Protein AF-A0A8T5L3N8-F1 (afdb_monomer)

Secondary structure (DSSP, 8-state):
--SSBHHHHHHHHHHTT-TT--S----B-SSS---HHHHHHHHHHHH---SEEEESS-HHHHHHHHHTT-EEEEE-SS---HHHHHH-SEEE-SHHHHHHHH-

Structure (mmCIF, N/CA/C/O backbone):
data_AF-A0A8T5L3N8-F1
#
_entry.id   AF-A0A8T5L3N8-F1
#
loop_
_atom_site.group_PDB
_atom_site.id
_atom_site.type_symbol
_atom_site.label_atom_id
_atom_site.label_alt_id
_atom_site.label_comp_id
_atom_site.label_asym_id
_atom_site.label_entity_id
_atom_site.label_seq_id
_atom_site.pdbx_PDB_ins_code
_atom_site.Cartn_x
_atom_site.Cartn_y
_atom_site.Cartn_z
_atom_site.occupancy
_atom_site.B_iso_or_equiv
_atom_site.auth_seq_id
_atom_site.auth_comp_id
_atom_site.auth_asym_id
_atom_site.auth_atom_id
_atom_site.pdbx_PDB_model_num
ATOM 1 N N . ILE A 1 1 ? 0.583 -1.919 -6.687 1.00 88.44 1 ILE A N 1
ATOM 2 C CA . ILE A 1 1 ? 1.414 -0.695 -6.861 1.00 88.44 1 ILE A CA 1
ATOM 3 C C . ILE A 1 1 ? 2.776 -0.922 -6.210 1.00 88.44 1 ILE A C 1
ATOM 5 O O . ILE A 1 1 ? 2.819 -1.276 -5.035 1.00 88.44 1 ILE A O 1
ATOM 9 N N . THR A 1 2 ? 3.890 -0.711 -6.911 1.00 88.75 2 THR A N 1
ATOM 10 C CA . THR A 1 2 ? 5.247 -0.955 -6.380 1.00 88.75 2 THR A CA 1
ATOM 11 C C . THR A 1 2 ? 6.281 0.023 -6.936 1.00 88.75 2 THR A C 1
ATOM 13 O O . THR A 1 2 ? 6.132 0.517 -8.046 1.00 88.75 2 THR A O 1
ATOM 16 N N . THR A 1 3 ? 7.315 0.307 -6.146 1.00 88.75 3 THR A N 1
ATOM 17 C CA . THR A 1 3 ? 8.492 1.094 -6.545 1.00 88.75 3 THR A CA 1
ATOM 18 C C . THR A 1 3 ? 9.503 0.268 -7.344 1.00 88.75 3 THR A C 1
ATOM 20 O O . THR A 1 3 ? 10.386 0.830 -7.987 1.00 88.75 3 THR A O 1
ATOM 23 N N . ASN A 1 4 ? 9.368 -1.059 -7.352 1.00 88.88 4 ASN A N 1
ATOM 24 C CA . ASN A 1 4 ? 10.178 -1.930 -8.198 1.00 88.88 4 ASN A CA 1
ATOM 25 C C . ASN A 1 4 ? 9.900 -1.684 -9.683 1.00 88.88 4 ASN A C 1
ATOM 27 O O . ASN A 1 4 ? 8.824 -1.207 -10.060 1.00 88.88 4 ASN A O 1
ATOM 31 N N . THR A 1 5 ? 10.861 -2.057 -10.526 1.00 90.31 5 THR A N 1
ATOM 32 C CA . THR A 1 5 ? 10.691 -1.963 -11.974 1.00 90.31 5 THR A CA 1
ATOM 33 C C . THR A 1 5 ? 9.673 -2.981 -12.469 1.00 90.31 5 THR A C 1
ATOM 35 O O . THR A 1 5 ? 9.505 -4.064 -11.900 1.00 90.31 5 THR A O 1
ATOM 38 N N . LYS A 1 6 ? 8.998 -2.645 -13.571 1.00 90.19 6 LYS A N 1
ATOM 39 C CA . LYS A 1 6 ? 8.043 -3.555 -14.213 1.00 90.19 6 LYS A CA 1
ATOM 40 C C . LYS A 1 6 ? 8.688 -4.893 -14.600 1.00 90.19 6 LYS A C 1
ATOM 42 O O . LYS A 1 6 ? 8.086 -5.940 -14.383 1.00 90.19 6 LYS A O 1
ATOM 47 N N . GLU A 1 7 ? 9.915 -4.859 -1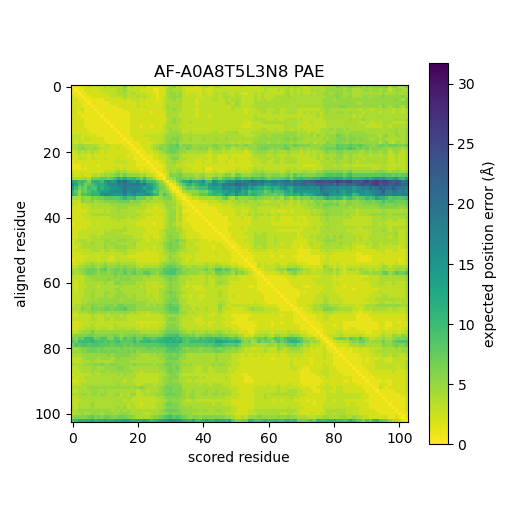5.117 1.00 91.19 7 GLU A N 1
ATOM 48 C CA . GLU A 1 7 ? 10.682 -6.057 -15.477 1.00 91.19 7 GLU A CA 1
ATOM 49 C C . GLU A 1 7 ? 10.932 -6.963 -14.266 1.00 91.19 7 GLU A C 1
ATOM 51 O O . GLU A 1 7 ? 10.623 -8.152 -14.317 1.00 91.19 7 GLU A O 1
ATOM 56 N N . HIS A 1 8 ? 11.400 -6.393 -13.152 1.00 92.62 8 HIS A N 1
ATOM 57 C CA . HIS A 1 8 ? 11.669 -7.159 -11.937 1.00 92.62 8 HIS A CA 1
ATOM 58 C C . HIS A 1 8 ? 10.403 -7.837 -11.395 1.00 92.62 8 HIS A C 1
ATOM 60 O O . HIS A 1 8 ? 10.424 -9.006 -11.016 1.00 92.62 8 HIS A O 1
ATOM 66 N N . ILE A 1 9 ? 9.272 -7.127 -11.411 1.00 93.00 9 ILE A N 1
ATOM 67 C CA . ILE A 1 9 ? 7.992 -7.691 -10.974 1.00 93.00 9 ILE A CA 1
ATOM 68 C C . ILE A 1 9 ? 7.537 -8.820 -11.897 1.00 93.00 9 ILE A C 1
ATOM 70 O O . ILE A 1 9 ? 7.080 -9.848 -11.406 1.00 93.00 9 ILE A O 1
ATOM 74 N N . HIS A 1 10 ? 7.692 -8.678 -13.214 1.00 92.31 10 HIS A N 1
ATOM 75 C CA . HIS A 1 10 ? 7.354 -9.758 -14.139 1.00 92.31 10 HIS A CA 1
ATOM 76 C C . HIS A 1 10 ? 8.185 -11.021 -13.895 1.00 92.31 10 HIS A C 1
ATOM 78 O O . HIS A 1 10 ? 7.607 -12.104 -13.871 1.00 92.31 10 HIS A O 1
ATOM 84 N N . GLN A 1 11 ? 9.488 -10.885 -13.633 1.00 94.56 11 GLN A N 1
ATOM 85 C CA . GLN A 1 11 ? 10.359 -12.019 -13.303 1.00 94.56 11 GLN A CA 1
ATOM 86 C C . GLN A 1 11 ? 9.902 -12.745 -12.027 1.00 94.56 11 GLN A C 1
ATOM 88 O O . GLN A 1 11 ? 9.838 -1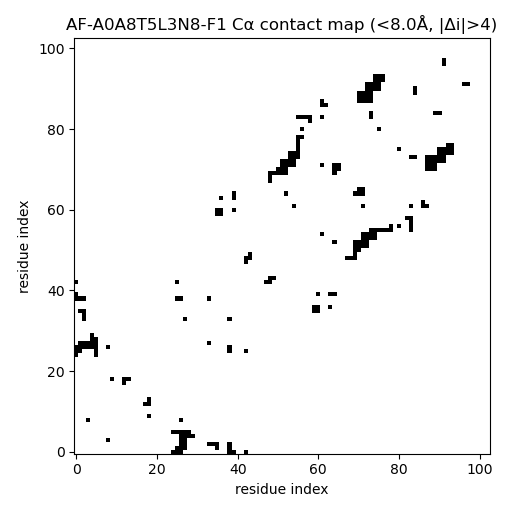3.973 -12.016 1.00 94.56 11 GLN A O 1
ATOM 93 N N . ILE A 1 12 ? 9.531 -12.004 -10.972 1.00 95.00 12 ILE A N 1
ATOM 94 C CA . ILE A 1 12 ? 9.006 -12.591 -9.725 1.00 95.00 12 ILE A CA 1
ATOM 95 C C . ILE A 1 12 ? 7.722 -13.382 -9.998 1.00 95.00 12 ILE A C 1
ATOM 97 O O . ILE A 1 12 ? 7.588 -14.521 -9.554 1.00 95.00 12 ILE A O 1
ATOM 101 N N . LEU A 1 13 ? 6.775 -12.789 -10.730 1.00 95.56 13 LEU A N 1
ATOM 102 C CA . LEU A 1 13 ? 5.484 -13.425 -11.001 1.00 95.56 13 LEU A CA 1
ATOM 103 C C . LEU A 1 13 ? 5.619 -14.658 -11.892 1.00 95.56 13 LEU A C 1
ATOM 105 O O . LEU A 1 13 ? 4.894 -15.629 -11.699 1.00 95.56 13 LEU A O 1
ATOM 109 N N . GLU A 1 14 ? 6.540 -14.633 -12.851 1.00 95.25 14 GLU A N 1
ATOM 110 C CA . GLU A 1 14 ? 6.838 -15.787 -13.694 1.00 95.25 14 GLU A CA 1
ATOM 111 C C . GLU A 1 14 ? 7.458 -16.927 -12.881 1.00 95.25 14 GLU A C 1
ATOM 113 O O . GLU A 1 14 ? 6.961 -18.051 -12.936 1.00 95.25 14 GLU A O 1
ATOM 118 N N . ALA A 1 15 ? 8.464 -16.633 -12.052 1.00 97.00 15 ALA A N 1
ATOM 119 C CA . ALA A 1 15 ? 9.109 -17.629 -11.196 1.00 97.00 15 ALA A CA 1
ATOM 120 C C . ALA A 1 15 ? 8.144 -18.259 -10.175 1.00 97.00 15 ALA A C 1
ATOM 122 O O . ALA A 1 15 ? 8.264 -19.440 -9.859 1.00 97.00 15 ALA A O 1
ATOM 123 N N . ALA A 1 16 ? 7.170 -17.489 -9.681 1.00 96.50 16 ALA A N 1
ATOM 124 C CA . ALA A 1 16 ? 6.151 -17.961 -8.745 1.00 96.50 16 ALA A CA 1
ATOM 125 C C . ALA A 1 16 ? 4.958 -18.670 -9.420 1.00 96.50 16 ALA A C 1
ATOM 127 O O . ALA A 1 16 ? 4.039 -19.097 -8.726 1.00 96.50 16 ALA A O 1
ATOM 128 N N . ASN A 1 17 ? 4.940 -18.786 -10.754 1.00 96.38 17 ASN A N 1
ATOM 129 C CA . ASN A 1 17 ? 3.792 -19.271 -11.530 1.00 96.38 17 ASN A CA 1
ATOM 130 C C . ASN A 1 17 ? 2.489 -18.484 -11.252 1.00 96.38 17 ASN A C 1
ATOM 132 O O . ASN A 1 17 ? 1.387 -19.027 -11.260 1.00 96.38 17 ASN A O 1
ATOM 136 N N . LEU A 1 18 ? 2.628 -17.177 -11.017 1.00 96.00 18 LEU A N 1
ATOM 137 C CA . LEU A 1 18 ? 1.554 -16.217 -10.739 1.00 96.00 18 LEU A CA 1
ATOM 138 C C . LEU A 1 18 ? 1.324 -15.271 -11.928 1.00 96.00 18 LEU A C 1
ATOM 140 O O . LEU A 1 18 ? 0.896 -14.123 -11.782 1.00 96.00 18 LEU A O 1
ATOM 144 N N . LYS A 1 19 ? 1.641 -15.717 -13.144 1.00 90.88 19 LYS A N 1
ATOM 145 C CA . LYS A 1 19 ? 1.435 -14.906 -14.344 1.00 90.88 19 LYS A CA 1
ATOM 146 C C . LYS A 1 19 ? -0.063 -14.700 -14.583 1.00 90.88 19 LYS A C 1
ATOM 148 O O . LYS A 1 19 ? -0.819 -15.658 -14.679 1.00 90.88 19 LYS A O 1
ATOM 153 N N . GLY A 1 20 ? -0.472 -13.440 -14.734 1.00 90.38 20 GLY A N 1
ATOM 154 C CA . GLY A 1 20 ? -1.853 -13.078 -15.068 1.00 90.38 20 GLY A CA 1
ATOM 155 C C . GLY A 1 20 ? -2.807 -12.936 -13.879 1.00 90.38 20 GLY A C 1
ATOM 156 O O . GLY A 1 20 ? -3.988 -12.724 -14.109 1.00 90.38 20 GLY A O 1
ATOM 157 N N . ILE A 1 21 ? -2.325 -13.005 -12.630 1.00 94.94 21 ILE A N 1
ATOM 158 C CA . ILE A 1 21 ? -3.187 -12.816 -11.444 1.00 94.94 21 ILE A CA 1
ATOM 159 C C . ILE A 1 21 ? -3.573 -11.352 -11.184 1.00 94.94 21 ILE A C 1
ATOM 161 O O . ILE A 1 21 ? -4.489 -11.083 -10.415 1.00 94.94 21 ILE A O 1
ATOM 165 N N . TYR A 1 22 ? -2.839 -10.404 -11.771 1.00 94.00 22 TYR A N 1
ATOM 166 C CA . TYR A 1 22 ? -3.077 -8.972 -11.611 1.00 94.00 22 TYR A CA 1
ATOM 167 C C . TYR A 1 22 ? -3.553 -8.378 -12.930 1.00 94.00 22 TYR A C 1
ATOM 169 O O . TYR A 1 22 ? -2.828 -8.448 -13.924 1.00 94.00 22 TYR A O 1
ATOM 177 N N . ASP A 1 23 ? -4.703 -7.704 -12.909 1.00 92.81 23 ASP A N 1
ATOM 178 C CA . ASP A 1 23 ? -5.196 -6.939 -14.060 1.00 92.81 23 ASP A CA 1
ATOM 179 C C . ASP A 1 23 ? -4.259 -5.773 -14.402 1.00 92.81 23 ASP A C 1
ATOM 181 O O . ASP A 1 23 ? -4.010 -5.463 -15.567 1.00 92.81 23 ASP A O 1
ATOM 185 N N . ILE A 1 24 ? -3.715 -5.117 -13.368 1.00 92.31 24 ILE A N 1
ATOM 186 C CA . ILE A 1 24 ? -2.858 -3.937 -13.500 1.00 92.31 24 ILE A CA 1
ATOM 187 C C . ILE A 1 24 ? -1.620 -4.083 -12.613 1.00 92.31 24 ILE A C 1
ATOM 189 O O . ILE A 1 24 ? -1.702 -4.168 -11.387 1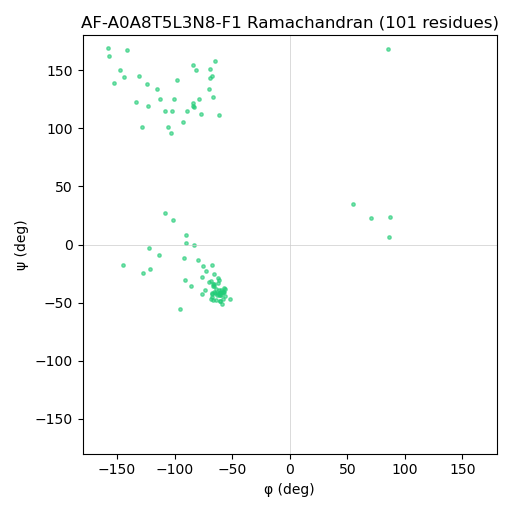.00 92.31 24 ILE A O 1
ATOM 193 N N . ILE A 1 25 ? -0.444 -3.998 -13.237 1.00 92.38 25 ILE A N 1
ATOM 194 C CA . ILE A 1 25 ? 0.839 -3.853 -12.544 1.00 92.38 25 ILE A CA 1
ATOM 195 C C . ILE A 1 25 ? 1.315 -2.409 -12.716 1.00 92.38 25 ILE A C 1
ATOM 197 O O . ILE A 1 25 ? 1.851 -2.037 -13.759 1.00 92.38 25 ILE A O 1
ATOM 201 N N . PHE A 1 26 ? 1.119 -1.594 -11.677 1.00 91.38 26 PHE A N 1
ATOM 202 C CA . PHE A 1 26 ? 1.626 -0.221 -11.618 1.00 91.38 26 PHE A CA 1
ATOM 203 C C . PHE A 1 26 ? 3.001 -0.198 -10.936 1.00 91.38 26 PHE A C 1
ATOM 205 O O . PHE A 1 26 ? 3.095 -0.397 -9.717 1.00 91.38 26 PHE A O 1
ATOM 212 N N . ALA A 1 27 ? 4.045 -0.026 -11.746 1.00 89.94 27 ALA A N 1
ATOM 213 C CA . ALA A 1 27 ? 5.456 -0.187 -11.398 1.00 89.94 27 ALA A CA 1
ATOM 214 C C . ALA A 1 27 ? 6.314 0.889 -12.084 1.00 89.94 27 ALA A C 1
ATOM 216 O O . ALA A 1 27 ? 5.846 1.579 -12.990 1.00 89.94 27 ALA A O 1
ATOM 217 N N . THR A 1 28 ? 7.570 1.030 -11.667 1.00 85.44 28 THR A N 1
ATOM 218 C CA . THR A 1 28 ? 8.467 2.085 -12.162 1.00 85.44 28 THR A CA 1
ATOM 219 C C . THR A 1 28 ? 9.151 1.685 -13.471 1.00 85.44 28 THR A C 1
ATOM 221 O O . THR A 1 28 ? 9.327 0.500 -13.770 1.00 85.44 28 THR A O 1
ATOM 224 N N . SER A 1 29 ? 9.539 2.682 -14.272 1.00 75.19 29 SER A N 1
ATOM 225 C CA . SER A 1 29 ? 10.130 2.510 -15.608 1.00 75.19 29 SER A CA 1
ATOM 226 C C . SER A 1 29 ? 11.656 2.678 -15.657 1.00 75.19 29 SER A C 1
ATOM 228 O O . SER A 1 29 ? 12.184 2.898 -16.733 1.00 75.19 29 SER A O 1
ATOM 230 N N . SER A 1 30 ? 12.350 2.530 -14.519 1.00 67.50 30 SER A N 1
ATOM 231 C CA . SER A 1 30 ? 13.794 2.222 -14.423 1.00 67.50 30 SER A CA 1
ATOM 232 C C . SER A 1 30 ? 14.865 3.334 -14.444 1.00 67.50 30 SER A C 1
ATOM 234 O O . SER A 1 30 ? 16.020 3.010 -14.706 1.00 67.50 30 SER A O 1
ATOM 236 N N . SER A 1 31 ? 14.590 4.596 -14.089 1.00 63.62 31 SER A N 1
ATOM 237 C CA . SER A 1 31 ? 15.697 5.576 -13.912 1.00 63.62 31 SER A CA 1
ATOM 238 C C . SER A 1 31 ? 15.537 6.631 -12.817 1.00 63.62 31 SER A C 1
ATOM 240 O O . SER A 1 31 ? 16.530 7.222 -12.400 1.00 63.62 31 SER A O 1
ATOM 242 N N . GLU A 1 32 ? 14.332 6.868 -12.311 1.00 61.62 32 GLU A N 1
ATOM 243 C CA . GLU A 1 32 ? 14.110 7.813 -11.214 1.00 61.62 32 GLU A CA 1
ATOM 244 C C . GLU A 1 32 ? 14.036 7.067 -9.886 1.00 61.62 32 GLU A C 1
ATOM 246 O O . GLU A 1 32 ? 13.455 5.981 -9.825 1.00 61.62 32 GLU A O 1
ATOM 251 N N . LYS A 1 33 ? 14.606 7.646 -8.816 1.00 67.88 33 LYS A N 1
ATOM 252 C CA . LYS A 1 33 ? 14.376 7.152 -7.454 1.00 67.88 33 LYS A CA 1
ATOM 253 C C . LYS A 1 33 ? 12.874 7.282 -7.195 1.00 67.88 33 LYS A C 1
ATOM 255 O O . LYS A 1 33 ? 12.378 8.405 -7.136 1.00 67.88 33 LYS A O 1
ATOM 260 N N . PRO A 1 34 ? 12.143 6.171 -7.088 1.00 69.44 34 PRO A N 1
ATOM 261 C CA . PRO A 1 34 ? 10.702 6.244 -7.140 1.00 69.44 34 PRO A CA 1
ATOM 262 C C . PRO A 1 34 ? 10.150 6.702 -5.800 1.00 69.44 34 PRO A C 1
ATOM 264 O O . PRO A 1 34 ? 10.426 6.101 -4.761 1.00 69.44 34 PRO A O 1
ATOM 267 N N . ASP A 1 35 ? 9.356 7.762 -5.845 1.00 80.69 35 ASP A N 1
ATOM 268 C CA . ASP A 1 35 ? 8.564 8.211 -4.714 1.00 80.69 35 ASP A CA 1
ATOM 269 C C . ASP A 1 35 ? 7.270 7.382 -4.671 1.00 80.69 35 ASP A C 1
ATOM 271 O O . ASP A 1 35 ? 6.477 7.343 -5.619 1.00 80.69 35 ASP A O 1
ATOM 275 N N . LYS A 1 36 ? 7.081 6.646 -3.573 1.00 81.00 36 LYS A N 1
ATOM 276 C CA . LYS A 1 36 ? 5.918 5.776 -3.382 1.00 81.00 36 LYS A CA 1
ATOM 277 C C . LYS A 1 36 ? 4.626 6.590 -3.291 1.00 81.00 36 LYS A C 1
ATOM 279 O O . LYS A 1 36 ? 3.605 6.104 -3.779 1.00 81.00 36 LYS A O 1
ATOM 284 N N . ALA A 1 37 ? 4.672 7.792 -2.714 1.00 82.81 37 ALA A N 1
ATOM 285 C CA . ALA A 1 37 ? 3.525 8.686 -2.638 1.00 82.81 37 ALA A CA 1
ATOM 286 C C . ALA A 1 37 ? 3.138 9.180 -4.038 1.00 82.81 37 ALA A C 1
ATOM 288 O O . ALA A 1 37 ? 1.975 9.075 -4.424 1.00 82.81 37 ALA A O 1
ATOM 289 N N . ASP A 1 38 ? 4.114 9.596 -4.850 1.00 84.69 38 ASP A N 1
ATOM 290 C CA . ASP A 1 38 ? 3.879 9.991 -6.247 1.00 84.69 38 ASP A CA 1
ATOM 291 C C . ASP A 1 38 ? 3.283 8.844 -7.082 1.00 84.69 38 ASP A C 1
ATOM 293 O O . ASP A 1 38 ? 2.304 9.037 -7.804 1.00 84.69 38 ASP A O 1
ATOM 297 N N . LEU A 1 39 ? 3.798 7.617 -6.940 1.00 87.19 39 LEU A N 1
ATOM 298 C CA . LEU A 1 39 ? 3.221 6.445 -7.611 1.00 87.19 39 LEU A CA 1
ATOM 299 C C . LEU A 1 39 ? 1.769 6.200 -7.209 1.00 87.19 39 LEU A C 1
ATOM 301 O O . LEU A 1 39 ? 0.945 5.847 -8.053 1.00 87.19 39 LEU A O 1
ATOM 305 N N . PHE A 1 40 ? 1.465 6.359 -5.925 1.00 87.25 40 PHE A N 1
ATOM 306 C CA . PHE A 1 40 ? 0.125 6.155 -5.405 1.00 87.25 40 PHE A CA 1
ATOM 307 C C . PHE A 1 40 ? -0.838 7.233 -5.928 1.00 87.25 40 PHE A C 1
ATOM 309 O O . PHE A 1 40 ? -1.909 6.906 -6.437 1.00 87.25 40 PHE A O 1
ATOM 316 N N . GLN A 1 41 ? -0.413 8.500 -5.954 1.00 87.31 41 GLN A N 1
ATOM 317 C CA . GLN A 1 41 ? -1.175 9.596 -6.559 1.00 87.31 41 GLN A CA 1
ATOM 318 C C . GLN A 1 41 ? -1.382 9.416 -8.069 1.00 87.31 41 GLN A C 1
ATOM 320 O O . GLN A 1 41 ? -2.486 9.639 -8.572 1.00 87.31 41 GLN A O 1
ATOM 325 N N . LYS A 1 42 ? -0.346 9.009 -8.814 1.00 90.00 42 LYS A N 1
ATOM 326 C CA . LYS A 1 42 ? -0.440 8.729 -10.257 1.00 90.00 42 LYS A CA 1
ATOM 327 C C . LYS A 1 42 ? -1.420 7.593 -10.537 1.00 90.00 42 LYS A C 1
ATOM 329 O O . LYS A 1 42 ? -2.248 7.725 -11.437 1.00 90.00 42 LYS A O 1
ATOM 334 N N . PHE A 1 43 ? -1.373 6.522 -9.742 1.00 91.00 43 PHE A N 1
ATOM 335 C CA . PHE A 1 43 ? -2.338 5.430 -9.828 1.00 91.00 43 PHE A CA 1
ATOM 336 C C . PHE A 1 43 ? -3.767 5.937 -9.601 1.00 91.00 43 PHE A C 1
ATOM 338 O O . PHE A 1 43 ? -4.624 5.723 -10.455 1.00 91.00 43 PHE A O 1
ATOM 345 N N . SER A 1 44 ? -4.000 6.680 -8.514 1.00 89.44 44 SER A N 1
ATOM 346 C CA . SER A 1 44 ? -5.314 7.252 -8.197 1.00 89.44 44 SER A CA 1
ATOM 347 C C . SER A 1 44 ? -5.855 8.166 -9.295 1.00 89.44 44 SER A C 1
ATOM 349 O O . SER A 1 44 ? -7.034 8.101 -9.629 1.00 89.44 44 SER A O 1
ATOM 351 N N . LYS A 1 45 ? -5.005 8.997 -9.909 1.00 91.44 45 LYS A N 1
ATOM 352 C CA . LYS A 1 45 ? -5.413 9.867 -11.025 1.00 91.44 45 LYS A CA 1
ATOM 353 C C . LYS A 1 45 ? -5.806 9.080 -12.274 1.00 91.44 45 LYS A C 1
ATOM 355 O O . LYS A 1 45 ? -6.695 9.512 -12.999 1.00 91.44 45 LYS A O 1
ATOM 360 N N . GLN A 1 46 ? -5.132 7.964 -12.545 1.00 94.38 46 GLN A N 1
ATOM 361 C CA . GLN A 1 46 ? -5.344 7.184 -13.762 1.00 94.38 46 GLN A CA 1
ATOM 362 C C . GLN A 1 46 ? -6.494 6.176 -13.638 1.00 94.38 46 GLN A C 1
ATOM 364 O O . GLN A 1 46 ? -7.206 5.952 -14.614 1.00 94.38 46 GLN A O 1
ATOM 369 N N . TYR A 1 47 ? -6.671 5.571 -12.463 1.00 93.19 47 TYR A N 1
ATOM 370 C CA . TYR A 1 47 ? -7.589 4.444 -12.254 1.00 93.19 47 TYR A CA 1
ATOM 371 C C . TYR A 1 47 ? -8.652 4.697 -11.176 1.00 93.19 47 TYR A C 1
ATOM 373 O O . TYR A 1 47 ? -9.519 3.851 -10.966 1.00 93.19 47 TYR A O 1
ATOM 381 N N . GLY A 1 48 ? -8.612 5.852 -10.511 1.00 91.69 48 GLY A N 1
ATOM 382 C CA . GLY A 1 48 ? -9.430 6.145 -9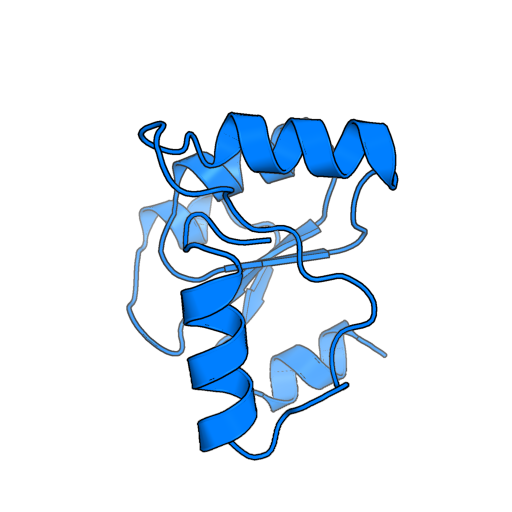.337 1.00 91.69 48 GLY A CA 1
ATOM 383 C C . GLY A 1 48 ? -8.792 5.649 -8.038 1.00 91.69 48 GLY A C 1
ATOM 384 O O . GLY A 1 48 ?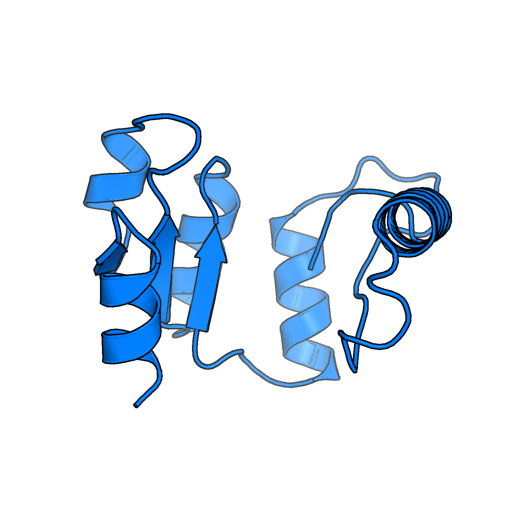 -7.815 4.897 -8.037 1.00 91.69 48 GLY A O 1
ATOM 385 N N . ASN A 1 49 ? -9.347 6.092 -6.908 1.00 91.25 49 ASN A N 1
ATOM 386 C CA . ASN A 1 49 ? -8.849 5.698 -5.593 1.00 91.25 49 ASN A CA 1
ATOM 387 C C . ASN A 1 49 ? -9.166 4.221 -5.317 1.00 91.25 49 ASN A C 1
ATOM 389 O O . ASN A 1 49 ? -10.306 3.794 -5.528 1.00 91.25 49 ASN A O 1
ATOM 393 N N . PRO A 1 50 ? -8.196 3.433 -4.827 1.00 90.88 50 PRO A N 1
ATOM 394 C CA . PRO A 1 50 ? -8.461 2.052 -4.465 1.00 90.88 50 PRO A CA 1
ATOM 395 C C . PRO A 1 50 ? -9.387 1.977 -3.242 1.00 90.88 50 PRO A C 1
ATOM 397 O O . PRO A 1 50 ? -9.289 2.776 -2.317 1.00 90.88 50 PRO A O 1
ATOM 400 N N . LYS A 1 51 ? -10.267 0.968 -3.196 1.00 92.00 51 LYS A N 1
ATOM 401 C CA . LYS A 1 51 ? -11.098 0.709 -2.004 1.00 92.00 51 LYS A CA 1
ATOM 402 C C . LYS A 1 51 ? -10.237 0.305 -0.800 1.00 92.00 51 LYS A C 1
ATOM 404 O O . LYS A 1 51 ? -10.478 0.771 0.309 1.00 92.00 51 LYS A O 1
ATOM 409 N N . TYR A 1 52 ? -9.234 -0.542 -1.040 1.00 93.88 52 TYR A N 1
ATOM 410 C CA . TYR A 1 52 ? -8.289 -1.027 -0.036 1.00 93.88 52 TYR A CA 1
ATOM 411 C C . TYR A 1 52 ? -6.852 -0.875 -0.528 1.00 93.88 52 TYR A C 1
ATOM 413 O O . TYR A 1 52 ? -6.564 -1.112 -1.703 1.00 93.88 52 TYR A O 1
ATOM 421 N N . TYR A 1 53 ? -5.940 -0.569 0.388 1.00 93.88 53 TYR A N 1
ATOM 422 C CA . TYR A 1 53 ? -4.502 -0.655 0.163 1.00 93.88 53 TYR A CA 1
ATOM 423 C C . TYR A 1 53 ? -3.868 -1.578 1.200 1.00 93.88 53 TYR A C 1
ATOM 425 O O . TYR A 1 53 ? -3.928 -1.300 2.393 1.00 93.88 53 TYR A O 1
ATOM 433 N N . PHE A 1 54 ? -3.247 -2.663 0.737 1.00 93.75 54 PHE A N 1
ATOM 434 C CA . PHE A 1 54 ? -2.559 -3.635 1.585 1.00 93.75 54 PHE A CA 1
ATOM 435 C C . PHE A 1 54 ? -1.049 -3.393 1.546 1.00 93.75 54 PHE A C 1
ATOM 437 O O . PHE A 1 54 ? -0.449 -3.386 0.466 1.00 93.75 54 PHE A O 1
ATOM 444 N N . ALA A 1 55 ? -0.425 -3.211 2.710 1.00 91.50 55 ALA A N 1
ATOM 445 C CA . ALA A 1 55 ? 1.025 -3.063 2.827 1.00 91.50 55 ALA A CA 1
ATOM 446 C C . ALA A 1 55 ? 1.534 -3.427 4.231 1.00 91.50 55 ALA A C 1
ATOM 448 O O . ALA A 1 55 ? 0.768 -3.455 5.188 1.00 91.50 55 ALA A O 1
ATOM 449 N N . SER A 1 56 ? 2.842 -3.679 4.347 1.00 90.44 56 SER A N 1
ATOM 450 C CA . SER A 1 56 ? 3.489 -4.096 5.602 1.00 90.44 56 SER A CA 1
ATOM 451 C C . SER A 1 56 ? 4.605 -3.161 6.096 1.00 90.44 56 SER A C 1
ATOM 453 O O . SER A 1 56 ? 4.936 -3.187 7.274 1.00 90.44 56 SER A O 1
ATOM 455 N N . ARG A 1 57 ? 5.213 -2.330 5.232 1.00 85.06 57 ARG A N 1
ATOM 456 C CA . ARG A 1 57 ? 6.502 -1.671 5.568 1.00 85.06 57 ARG A CA 1
ATOM 457 C C . ARG A 1 57 ? 6.569 -0.154 5.403 1.00 85.06 57 ARG A C 1
ATOM 459 O O . ARG A 1 57 ? 7.416 0.486 6.014 1.00 85.06 57 ARG A O 1
ATOM 466 N N . SER A 1 58 ? 5.742 0.446 4.548 1.00 86.00 58 SER A N 1
ATOM 467 C CA . SER A 1 58 ? 5.940 1.843 4.126 1.00 86.00 58 SER A CA 1
ATOM 468 C C . SER A 1 58 ? 4.969 2.790 4.823 1.00 86.00 58 SER A C 1
ATOM 470 O O . SER A 1 58 ? 3.858 2.984 4.342 1.00 86.00 58 SER A O 1
ATOM 472 N N . LYS A 1 59 ? 5.412 3.413 5.920 1.00 88.50 59 LYS A N 1
ATOM 473 C CA . LYS A 1 59 ? 4.652 4.451 6.639 1.00 88.50 59 LYS A CA 1
ATOM 474 C C . LYS A 1 59 ? 4.174 5.578 5.717 1.00 88.50 59 LYS A C 1
ATOM 476 O O . LYS A 1 59 ? 2.996 5.907 5.728 1.00 88.50 59 LYS A O 1
ATOM 481 N N .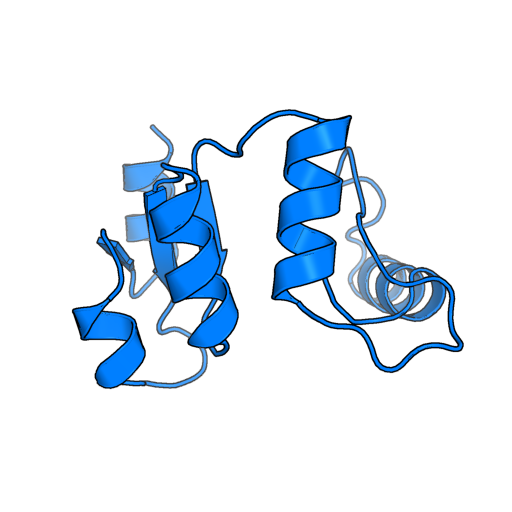 GLU A 1 60 ? 5.054 6.091 4.861 1.00 87.25 60 GLU A N 1
ATOM 482 C CA . GLU A 1 60 ? 4.727 7.140 3.880 1.00 87.25 60 GLU A CA 1
ATOM 483 C C . GLU A 1 60 ? 3.573 6.725 2.951 1.00 87.25 60 GLU A C 1
ATOM 485 O O . GLU A 1 60 ? 2.695 7.525 2.635 1.00 87.25 60 GLU A O 1
ATOM 490 N N . ALA A 1 61 ? 3.518 5.448 2.551 1.00 84.88 61 ALA A N 1
ATOM 491 C CA . ALA A 1 61 ? 2.413 4.943 1.744 1.00 84.88 61 ALA A CA 1
ATOM 492 C C . ALA A 1 61 ? 1.095 4.857 2.526 1.00 84.88 61 ALA A C 1
ATOM 494 O O . ALA A 1 61 ? 0.038 5.032 1.927 1.00 84.88 61 ALA A O 1
ATOM 495 N N . PHE A 1 62 ? 1.143 4.590 3.836 1.00 90.56 62 PHE A N 1
ATOM 496 C CA . PHE A 1 62 ? -0.044 4.636 4.697 1.00 90.56 62 PHE A CA 1
ATOM 497 C C . PHE A 1 62 ? -0.552 6.066 4.850 1.00 90.56 62 PHE A C 1
ATOM 499 O O . PHE A 1 62 ? -1.736 6.312 4.648 1.00 90.56 62 PHE A O 1
ATOM 506 N N . GLU A 1 63 ? 0.339 7.017 5.123 1.00 91.31 63 GLU A N 1
ATOM 507 C CA . GLU A 1 63 ? -0.022 8.434 5.220 1.00 91.31 63 GLU A CA 1
ATOM 508 C C . GLU A 1 63 ? -0.673 8.944 3.927 1.00 91.31 63 GLU A C 1
ATOM 510 O O . GLU A 1 63 ? -1.660 9.675 3.978 1.00 91.31 63 GLU A O 1
ATOM 515 N N . GLU A 1 64 ? -0.166 8.536 2.760 1.00 89.62 64 GLU A N 1
ATOM 516 C CA . GLU A 1 64 ? -0.755 8.921 1.475 1.00 89.62 64 GLU A CA 1
ATOM 517 C C . GLU A 1 64 ? -2.073 8.195 1.174 1.00 89.62 64 GLU A C 1
ATOM 519 O O . GLU A 1 64 ? -3.024 8.807 0.685 1.00 89.62 64 GLU A O 1
ATOM 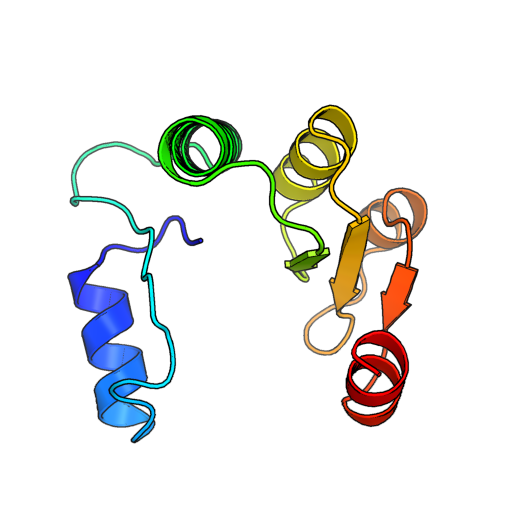524 N N . CYS A 1 65 ? -2.163 6.909 1.516 1.00 90.50 65 CYS A N 1
ATOM 525 C CA . CYS A 1 65 ? -3.389 6.123 1.403 1.00 90.50 65 CYS A CA 1
ATOM 526 C C . CYS A 1 65 ? -4.552 6.764 2.185 1.00 90.50 65 CYS A C 1
ATOM 528 O O . CYS A 1 65 ? -5.645 6.930 1.632 1.00 90.50 65 CYS A O 1
ATOM 530 N N . LEU A 1 66 ? -4.289 7.220 3.416 1.00 88.06 66 LEU A N 1
ATOM 531 C CA . LEU A 1 66 ? -5.279 7.879 4.269 1.00 88.06 66 LEU A CA 1
ATOM 532 C C . LEU A 1 66 ? -5.774 9.200 3.662 1.00 88.06 66 LEU A C 1
ATOM 534 O O . LEU A 1 66 ? -6.975 9.470 3.658 1.00 88.06 66 LEU A O 1
ATOM 538 N N . LYS A 1 67 ? -4.877 10.016 3.089 1.00 90.75 67 LYS A N 1
ATOM 539 C CA . LYS A 1 67 ? -5.249 11.294 2.444 1.00 90.75 67 LYS A CA 1
ATOM 540 C C . LYS A 1 67 ? -6.202 11.110 1.264 1.00 90.75 67 LYS A C 1
ATOM 542 O O . LYS A 1 67 ? -7.000 11.999 0.978 1.00 90.75 67 LYS A O 1
ATOM 547 N N . LEU A 1 68 ? -6.111 9.979 0.568 1.00 85.81 68 LEU A N 1
ATOM 548 C CA . LEU A 1 68 ? -6.918 9.677 -0.616 1.00 85.81 68 LEU A CA 1
ATOM 549 C C . LEU A 1 68 ? -8.231 8.956 -0.278 1.00 85.81 68 LEU A C 1
ATOM 551 O O . LEU A 1 68 ? -9.000 8.632 -1.184 1.00 85.81 68 LEU A O 1
ATOM 555 N N . GLY A 1 69 ? -8.508 8.712 1.007 1.00 88.50 69 GLY A N 1
ATOM 556 C CA . GLY A 1 69 ? -9.744 8.078 1.469 1.00 88.50 69 GLY A CA 1
ATOM 557 C C . GLY A 1 69 ? -9.849 6.590 1.123 1.00 88.50 69 GLY A C 1
ATOM 558 O O . GLY A 1 69 ? -10.956 6.062 1.032 1.00 88.50 69 GLY A O 1
ATOM 559 N N . SER A 1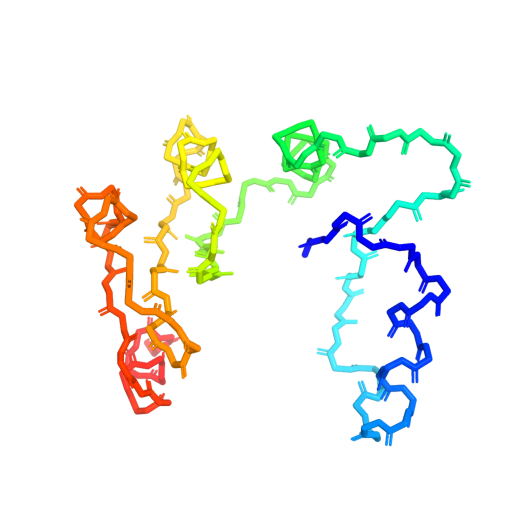 70 ? -8.716 5.923 0.885 1.00 91.69 70 SER A N 1
ATOM 560 C CA . SER A 1 70 ? -8.656 4.462 0.746 1.00 91.69 70 SER A CA 1
ATOM 561 C C . SER A 1 70 ? -8.615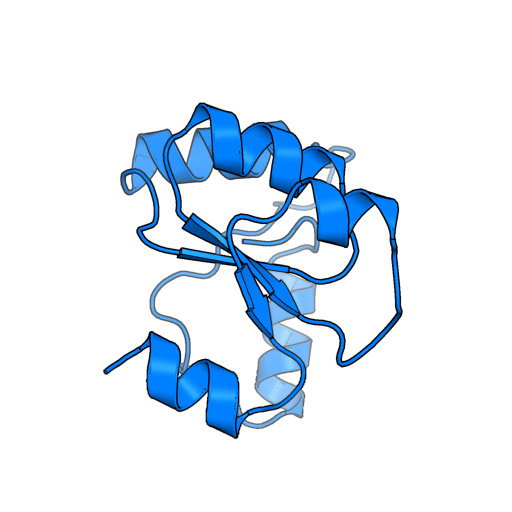 3.815 2.132 1.00 91.69 70 SER A C 1
ATOM 563 O O . SER A 1 70 ? -8.056 4.404 3.051 1.00 91.69 70 SER A O 1
ATOM 565 N N . ILE A 1 71 ? -9.146 2.598 2.289 1.00 94.31 71 ILE A N 1
ATOM 566 C CA . ILE A 1 71 ? -8.999 1.846 3.545 1.00 94.31 71 ILE A CA 1
ATOM 567 C C . ILE A 1 71 ? -7.586 1.258 3.590 1.00 94.31 71 ILE A C 1
ATOM 569 O O . ILE A 1 71 ? -7.252 0.368 2.799 1.00 94.31 71 ILE A O 1
ATOM 573 N N . CYS A 1 72 ? -6.753 1.738 4.509 1.00 94.81 72 CYS A N 1
ATOM 574 C CA . CYS A 1 72 ? -5.366 1.308 4.635 1.00 94.81 72 CYS A CA 1
ATOM 575 C C . CYS A 1 72 ? -5.274 0.103 5.574 1.00 94.81 72 CYS A C 1
ATOM 577 O O . CYS A 1 72 ? -5.560 0.193 6.769 1.00 94.81 72 CYS A O 1
ATOM 579 N N . VAL A 1 73 ? -4.872 -1.038 5.018 1.00 96.00 73 VAL A N 1
ATOM 580 C CA . VAL A 1 73 ? -4.817 -2.327 5.705 1.00 96.00 73 VAL A CA 1
ATOM 581 C C . VAL A 1 73 ? -3.365 -2.716 5.946 1.00 96.00 73 VAL A C 1
ATOM 583 O O . VAL A 1 73 ? -2.602 -2.975 5.009 1.00 96.00 73 VAL A O 1
ATOM 586 N N . TYR A 1 74 ? -2.989 -2.778 7.217 1.00 95.94 74 TYR A N 1
ATOM 587 C CA . TYR A 1 74 ? -1.675 -3.220 7.647 1.00 95.94 74 TYR A CA 1
ATOM 588 C C . TYR A 1 74 ? -1.608 -4.739 7.756 1.00 95.94 74 TYR A C 1
ATOM 590 O O . TYR A 1 74 ? -2.378 -5.353 8.488 1.00 95.94 74 TYR A O 1
ATOM 598 N N . VAL A 1 75 ? -0.684 -5.341 7.005 1.00 95.44 75 VAL A N 1
ATOM 599 C CA . VAL A 1 75 ? -0.433 -6.786 6.999 1.00 95.44 75 VAL A CA 1
ATOM 600 C C . VAL A 1 75 ? 0.818 -7.083 7.820 1.00 95.44 75 VAL A C 1
ATOM 602 O O . VAL A 1 75 ? 1.917 -6.684 7.433 1.00 95.44 75 VAL A O 1
ATOM 605 N N . THR A 1 76 ? 0.672 -7.796 8.934 1.00 94.44 76 THR A N 1
ATOM 606 C CA . THR A 1 76 ? 1.762 -8.033 9.905 1.00 94.44 76 THR A CA 1
ATOM 607 C C . THR A 1 76 ? 2.595 -9.289 9.625 1.00 94.44 76 THR A C 1
ATOM 609 O O . THR A 1 76 ? 3.425 -9.665 10.447 1.00 94.44 76 THR A O 1
ATOM 612 N N . TRP A 1 77 ? 2.404 -9.951 8.477 1.00 89.94 77 TRP A N 1
ATOM 613 C CA . TRP A 1 77 ? 3.007 -11.266 8.190 1.00 89.94 77 TRP A CA 1
ATOM 614 C C . TRP A 1 77 ? 4.536 -11.245 8.073 1.00 89.94 77 TRP A C 1
ATOM 616 O O . TRP A 1 77 ? 5.176 -12.268 8.292 1.00 89.94 77 TRP A O 1
ATOM 626 N N . ASP A 1 78 ? 5.109 -10.093 7.724 1.00 83.00 78 ASP A N 1
ATOM 627 C CA . ASP A 1 78 ? 6.555 -9.919 7.558 1.00 83.00 78 ASP A CA 1
ATOM 628 C C . ASP A 1 78 ? 7.227 -9.366 8.821 1.00 83.00 78 ASP A C 1
ATOM 630 O O . ASP A 1 78 ? 8.205 -9.919 9.316 1.00 83.00 78 ASP A O 1
ATOM 634 N N . GLU A 1 79 ? 6.748 -8.216 9.299 1.00 81.06 79 GLU A N 1
ATOM 635 C CA . GLU A 1 79 ? 7.397 -7.430 10.346 1.00 81.06 79 GLU A CA 1
ATOM 636 C C . GLU A 1 79 ? 6.351 -6.626 11.115 1.00 81.06 79 GLU A C 1
ATOM 638 O O . GLU A 1 79 ? 5.439 -6.051 10.511 1.00 81.06 79 GLU A O 1
ATOM 643 N N . LEU A 1 80 ? 6.513 -6.561 12.439 1.00 88.50 80 LEU A N 1
ATOM 644 C CA . LEU A 1 80 ? 5.705 -5.730 13.326 1.00 88.50 80 LEU A CA 1
ATOM 645 C C . LEU A 1 80 ? 6.257 -4.302 13.374 1.00 88.50 80 LEU A C 1
ATOM 647 O O . LEU A 1 80 ? 7.376 -4.063 13.823 1.00 88.50 80 LEU A O 1
ATOM 651 N N . ASN A 1 81 ? 5.433 -3.343 12.968 1.00 91.12 81 ASN A N 1
ATOM 652 C CA . ASN A 1 81 ? 5.718 -1.921 12.981 1.00 91.12 81 ASN A CA 1
ATOM 653 C C . ASN A 1 81 ? 4.574 -1.192 13.694 1.00 91.12 81 ASN A C 1
ATOM 655 O O . ASN A 1 81 ? 3.516 -0.929 13.119 1.00 91.12 81 ASN A O 1
ATOM 659 N N . SER A 1 82 ? 4.813 -0.845 14.958 1.00 91.19 82 SER A N 1
ATOM 660 C CA . SER A 1 82 ? 3.815 -0.209 15.823 1.00 91.19 82 SER A CA 1
ATOM 661 C C . SER A 1 82 ? 3.430 1.208 15.388 1.00 91.19 82 SER A C 1
ATOM 663 O O . SER A 1 82 ? 2.399 1.719 15.821 1.00 91.19 82 SER A O 1
ATOM 665 N N . GLU A 1 83 ? 4.228 1.870 14.543 1.00 92.75 83 GLU A N 1
ATOM 666 C CA . GLU A 1 83 ? 3.841 3.160 13.967 1.00 92.75 83 GLU A CA 1
ATOM 667 C C . GLU A 1 83 ? 2.817 2.980 12.850 1.00 92.75 83 GLU A C 1
ATOM 669 O O . GLU A 1 83 ? 1.837 3.719 12.801 1.00 92.75 83 GLU A O 1
ATOM 674 N N . ILE A 1 84 ? 3.015 1.985 11.981 1.00 92.94 84 ILE A N 1
ATOM 675 C CA . ILE A 1 84 ? 2.067 1.667 10.907 1.00 92.94 84 ILE A CA 1
ATOM 676 C C . ILE A 1 84 ? 0.761 1.135 11.495 1.00 92.94 84 ILE A C 1
ATOM 678 O O . ILE A 1 84 ? -0.308 1.555 11.065 1.00 92.94 84 ILE A O 1
ATOM 682 N N . GLU A 1 85 ? 0.835 0.283 12.517 1.00 93.75 85 GLU A N 1
ATOM 683 C CA . GLU A 1 85 ? -0.347 -0.242 13.207 1.00 93.75 85 GLU A CA 1
ATOM 684 C C . GLU A 1 85 ? -1.251 0.870 13.758 1.00 93.75 85 GLU A C 1
ATOM 686 O O . GLU A 1 85 ? -2.470 0.780 13.660 1.00 93.75 85 GLU A O 1
ATOM 691 N N . LYS A 1 86 ? -0.662 1.951 14.286 1.00 93.50 86 LYS A N 1
ATOM 692 C CA . LYS A 1 86 ? -1.413 3.118 14.783 1.00 93.50 86 LYS A CA 1
ATOM 693 C C . LYS A 1 86 ? -2.017 3.976 13.673 1.00 93.50 86 LYS A C 1
ATOM 695 O O . LYS A 1 86 ? -2.929 4.749 13.952 1.00 93.50 86 LYS A O 1
ATOM 700 N N . LEU A 1 87 ? -1.468 3.905 12.462 1.00 94.00 87 LEU A N 1
ATOM 701 C CA . LEU A 1 87 ? -1.926 4.676 11.306 1.00 94.00 87 LEU A CA 1
ATOM 702 C C . LEU A 1 87 ? -2.983 3.931 10.490 1.00 94.00 87 LEU A C 1
ATOM 704 O O . LEU A 1 87 ? -3.811 4.568 9.851 1.00 94.00 87 LEU A O 1
ATOM 708 N N . ALA A 1 88 ? -2.938 2.603 10.464 1.00 94.75 88 ALA A N 1
ATOM 709 C CA . ALA A 1 88 ? -3.821 1.797 9.637 1.00 94.75 88 ALA A CA 1
ATOM 710 C C . ALA A 1 88 ? -5.279 1.838 10.121 1.00 94.75 88 ALA A C 1
ATOM 712 O O . ALA A 1 88 ? -5.554 1.791 11.318 1.00 94.75 88 ALA A O 1
ATOM 713 N N . ASP A 1 89 ? -6.228 1.829 9.181 1.00 95.62 89 ASP A N 1
ATOM 714 C CA . ASP A 1 89 ? -7.654 1.669 9.498 1.00 95.62 89 ASP A CA 1
ATOM 715 C C . ASP A 1 89 ? -7.955 0.263 10.027 1.00 95.62 89 ASP A C 1
ATOM 717 O O . ASP A 1 89 ? -8.893 0.042 10.799 1.00 95.62 89 ASP A O 1
ATOM 721 N N . LYS A 1 90 ? -7.185 -0.718 9.544 1.00 95.06 90 LYS A N 1
ATOM 722 C CA . LYS A 1 90 ? -7.294 -2.129 9.902 1.00 95.06 90 LYS A CA 1
ATOM 723 C C . LYS A 1 90 ? -5.917 -2.769 9.945 1.00 95.06 90 LYS A C 1
ATOM 725 O O . LYS A 1 90 ? -5.087 -2.517 9.076 1.00 95.06 90 LYS A O 1
ATOM 730 N N . THR A 1 91 ? -5.744 -3.689 10.879 1.00 95.75 91 THR A N 1
ATOM 731 C CA . THR A 1 91 ? -4.585 -4.579 10.946 1.00 95.75 91 THR A CA 1
ATOM 732 C C . THR A 1 91 ? -5.065 -6.005 10.738 1.00 95.75 91 THR A C 1
ATOM 734 O O . THR A 1 91 ? -6.067 -6.402 11.333 1.00 95.75 91 THR A O 1
ATOM 737 N N . ILE A 1 92 ? -4.368 -6.753 9.886 1.00 96.00 92 ILE A N 1
ATOM 738 C CA . ILE A 1 92 ? -4.612 -8.172 9.649 1.00 96.00 92 ILE A CA 1
ATOM 739 C C . ILE A 1 92 ? -3.341 -8.982 9.886 1.00 96.00 92 ILE A C 1
ATOM 741 O O . ILE A 1 92 ? -2.245 -8.603 9.466 1.00 96.00 92 ILE A O 1
ATOM 745 N N . ASN A 1 93 ? -3.507 -10.125 10.542 1.00 94.94 93 ASN A N 1
ATOM 746 C CA . ASN A 1 93 ? -2.408 -10.956 11.026 1.00 94.94 93 ASN A CA 1
ATOM 747 C C . ASN A 1 93 ? -2.305 -12.307 10.327 1.00 94.94 93 ASN A C 1
ATOM 749 O O . ASN A 1 93 ? -1.334 -13.031 10.522 1.00 94.94 93 ASN A O 1
ATOM 753 N N . ASN A 1 94 ? -3.291 -12.661 9.506 1.00 93.62 94 ASN A N 1
ATOM 754 C CA . ASN A 1 94 ? -3.323 -13.925 8.776 1.00 93.62 94 ASN A CA 1
ATOM 755 C C . ASN A 1 94 ? -4.243 -13.834 7.549 1.00 93.62 94 ASN A C 1
ATOM 757 O O . ASN A 1 94 ? -4.989 -12.868 7.380 1.00 93.62 94 ASN A O 1
ATOM 761 N N . GLU A 1 95 ? -4.177 -14.855 6.696 1.00 93.44 95 GLU A N 1
ATOM 762 C CA . GLU A 1 95 ? -4.984 -14.974 5.473 1.00 93.44 95 GLU A CA 1
ATOM 763 C C . GLU A 1 95 ? -6.489 -14.987 5.769 1.00 93.44 95 GLU A C 1
ATOM 765 O O . GLU A 1 95 ? -7.259 -14.324 5.082 1.00 93.44 95 GLU A O 1
ATOM 770 N N . LYS A 1 96 ? -6.914 -15.649 6.849 1.00 94.75 96 LYS A N 1
ATOM 771 C CA . LYS A 1 96 ? -8.329 -15.740 7.231 1.00 94.75 96 LYS A CA 1
ATOM 772 C C . LYS A 1 96 ? -8.947 -14.370 7.531 1.00 94.75 96 LYS A C 1
ATOM 774 O O . LYS A 1 96 ? -10.089 -14.110 7.162 1.00 94.75 96 LYS A O 1
ATOM 779 N N . GLU A 1 97 ? -8.207 -13.482 8.189 1.00 95.38 97 GLU A N 1
ATOM 780 C CA . GLU A 1 97 ? -8.638 -12.099 8.430 1.00 95.38 97 GLU A CA 1
ATOM 781 C C . GLU A 1 97 ? -8.726 -11.291 7.126 1.00 95.38 97 GLU A C 1
ATOM 783 O O . GLU A 1 97 ? -9.623 -10.458 6.983 1.00 95.38 97 GLU A O 1
ATOM 788 N N . MET A 1 98 ? -7.845 -11.559 6.154 1.00 93.94 98 MET A N 1
ATOM 789 C CA . MET A 1 98 ? -7.941 -10.962 4.818 1.00 93.94 98 MET A CA 1
ATOM 790 C C . MET A 1 98 ? -9.212 -11.419 4.098 1.00 93.94 98 MET A C 1
ATOM 792 O O . MET A 1 98 ? -9.942 -10.585 3.571 1.00 93.94 98 MET A O 1
ATOM 796 N N . GLU A 1 99 ? -9.502 -12.720 4.100 1.00 93.56 99 GLU A N 1
ATOM 797 C CA . GLU A 1 99 ? -10.706 -13.278 3.474 1.00 93.56 99 GLU A CA 1
ATOM 798 C C . GLU A 1 99 ? -11.977 -12.658 4.061 1.00 93.56 99 GLU A C 1
ATOM 800 O O . GLU A 1 99 ? -12.840 -12.196 3.321 1.00 93.56 99 GLU A O 1
ATOM 805 N N . GLN A 1 100 ? -12.063 -12.561 5.390 1.00 94.00 100 GLN A N 1
ATOM 806 C CA . GLN A 1 100 ? -13.201 -11.945 6.080 1.00 94.00 100 GLN A CA 1
ATOM 807 C C . GLN A 1 100 ? -13.387 -10.461 5.747 1.00 94.00 100 GLN A C 1
ATOM 809 O O . GLN A 1 100 ? -14.506 -9.962 5.815 1.00 94.00 100 GLN A O 1
ATOM 814 N N . LEU A 1 101 ? -12.309 -9.747 5.412 1.00 93.25 101 LEU A N 1
ATOM 815 C CA . LEU A 1 101 ? -12.367 -8.336 5.036 1.00 93.25 101 LEU A CA 1
ATOM 816 C C . LEU A 1 101 ? -12.889 -8.119 3.607 1.00 93.25 101 LEU A C 1
ATOM 818 O O . LEU A 1 101 ? -13.413 -7.044 3.303 1.00 93.25 101 LEU A O 1
ATOM 822 N N . LEU A 1 102 ? -12.683 -9.098 2.726 1.00 88.88 102 LEU A N 1
ATOM 823 C CA . LEU A 1 102 ? -12.991 -9.001 1.299 1.00 88.88 102 LEU A CA 1
ATOM 824 C C . LEU A 1 102 ? -14.398 -9.505 0.932 1.00 88.88 102 LEU A C 1
ATOM 826 O O . LEU A 1 102 ? -14.830 -9.264 -0.196 1.00 88.88 102 LEU A O 1
ATOM 830 N N . ILE A 1 103 ? -15.088 -10.175 1.862 1.00 82.31 103 ILE A N 1
ATOM 831 C CA . ILE A 1 103 ? -16.487 -10.634 1.753 1.00 82.31 103 ILE A CA 1
ATOM 832 C C . ILE A 1 103 ? -17.448 -9.486 2.085 1.00 82.31 103 ILE A C 1
ATOM 834 O O . ILE A 1 103 ? -18.437 -9.324 1.334 1.00 82.31 103 ILE A O 1
#

Nearest PDB structures (foldseek):
  6q7p-assembly1_A  TM=7.975E-01  e=3.596E-02  Pyrococcus horikoshii
  8bp1-assembly1_A  TM=7.777E-01  e=5.765E-02  synthetic construct
  6z1k-assembly1_A  TM=7.427E-01  e=2.221E-01  synthetic construct
  5gvw-assembly1_D  TM=5.461E-01  e=1.372E+00  Streptococcus pneumoniae
  8bvk-assembly1_B  TM=3.216E-01  e=2.200E+00  Agrobacterium tumefaciens

Solvent-accessible surface area (backbone atoms only — not comparable to full-atom values): 6242 Å² total; per-residue (Å²): 120,48,66,53,35,51,66,60,51,51,53,54,29,53,76,68,73,48,69,81,78,60,99,71,86,51,47,35,94,78,83,72,89,65,54,61,50,59,53,50,52,53,46,29,74,75,75,48,68,54,76,63,44,82,50,60,80,58,53,64,48,47,59,45,33,52,76,64,71,24,46,28,32,32,39,46,80,86,48,89,49,75,70,48,60,73,67,33,80,39,77,36,76,50,69,69,55,49,54,66,72,75,110

pLDDT: mean 89.87, std 6.76, range [61.62, 97.0]

Radius of gyration: 14.11 Å; Cα contacts (8 Å, |Δi|>4): 131; chains: 1; bounding box: 32×31×31 Å

Mean predicted aligned error: 4.12 Å

Sequence (103 aa):
ITTNTKEHIHQILEAANLKGIYDIIFATSSSEKPDKADLFQKFSKQYGNPKYYFASRSKEAFEECLKLGSICVYVTWDELNSEIEKLADKTINNEKEMEQLLI

Foldseek 3Di:
DDAAAPVVVVVVCVVVVNPPVDPDDQYDHPDDNDDLLVSQVVCCVVPNQEQEDEDADDPVNLVSNVVRVHQYEHEPCPHDDVSSVVSGPYYDDDPVVVVVVVD